Protein AF-A0A2M9BC79-F1 (afdb_monomer_lite)

Organism: NCBI:txid1048394

Sequence (81 aa):
MPPETVPPVITRRFGSEKAKPKITALYHASKGWIPPHTRSVVLAHDTAQHFRRQGFTMVRASWRLQTHEFSLSEIAPGTTL

Radius of gyration: 11.95 Å; chains: 1; bounding box: 28×33×31 Å

Structure (mmCIF, N/CA/C/O backbone):
data_AF-A0A2M9BC79-F1
#
_entry.id   AF-A0A2M9BC79-F1
#
loop_
_atom_site.group_PDB
_atom_site.id
_atom_site.type_symbol
_atom_site.label_atom_id
_atom_site.label_alt_id
_atom_site.label_comp_id
_atom_site.label_asym_id
_atom_site.label_entity_id
_atom_site.label_seq_id
_atom_site.pdbx_PDB_ins_code
_atom_site.Cartn_x
_atom_site.Cartn_y
_atom_site.Cartn_z
_atom_site.occupancy
_atom_site.B_iso_or_equiv
_atom_site.auth_seq_id
_atom_site.auth_comp_id
_atom_site.auth_asym_id
_atom_site.auth_atom_id
_atom_site.pdbx_PDB_model_num
ATOM 1 N N . MET A 1 1 ? -18.931 -10.392 -1.011 1.00 40.47 1 MET A N 1
ATOM 2 C CA . MET A 1 1 ? -17.539 -9.896 -0.977 1.00 40.47 1 MET A CA 1
ATOM 3 C C . MET A 1 1 ? -16.892 -10.486 0.265 1.00 40.47 1 MET A C 1
ATOM 5 O O . MET A 1 1 ? -17.477 -10.306 1.329 1.00 40.47 1 MET A O 1
ATOM 9 N N . PRO A 1 2 ? -15.807 -11.270 0.158 1.00 36.97 2 PRO A N 1
ATOM 10 C CA . PRO A 1 2 ? -15.097 -11.755 1.340 1.00 36.97 2 PRO A CA 1
ATOM 11 C C . PRO A 1 2 ? -14.556 -10.562 2.154 1.00 36.97 2 PRO A C 1
ATOM 13 O O . PRO A 1 2 ? -14.392 -9.474 1.598 1.00 36.97 2 PRO A O 1
ATOM 16 N N . PRO A 1 3 ? -14.350 -10.716 3.472 1.00 48.25 3 PRO A N 1
ATOM 17 C CA . PRO A 1 3 ? -13.946 -9.610 4.330 1.00 48.25 3 PRO A CA 1
ATOM 18 C C . PRO A 1 3 ? -12.564 -9.088 3.927 1.00 48.25 3 PRO A C 1
ATOM 20 O O . PRO A 1 3 ? -11.604 -9.857 3.870 1.00 48.25 3 PRO A O 1
ATOM 23 N N . GLU A 1 4 ? -12.464 -7.773 3.710 1.00 63.38 4 GLU A N 1
ATOM 24 C CA . GLU A 1 4 ? -11.206 -7.035 3.537 1.00 63.38 4 GLU A CA 1
ATOM 25 C C . GLU A 1 4 ? -10.340 -7.189 4.796 1.00 63.38 4 GLU A C 1
ATOM 27 O O . GLU A 1 4 ? -10.353 -6.361 5.709 1.00 63.38 4 GLU A O 1
ATOM 32 N N . THR A 1 5 ? -9.613 -8.296 4.889 1.00 80.56 5 THR A N 1
ATOM 33 C CA . THR A 1 5 ? -8.802 -8.595 6.065 1.00 80.56 5 THR A CA 1
ATOM 34 C C . THR A 1 5 ? -7.470 -7.877 5.909 1.00 80.56 5 THR A C 1
ATOM 36 O O . THR A 1 5 ? -6.680 -8.197 5.018 1.00 80.56 5 THR A O 1
ATOM 39 N N . VAL A 1 6 ? -7.236 -6.877 6.763 1.00 86.06 6 VAL A N 1
ATOM 40 C CA . VAL A 1 6 ? -5.947 -6.183 6.873 1.00 86.06 6 VAL A CA 1
ATOM 41 C C . VAL A 1 6 ? -4.925 -7.167 7.454 1.00 86.06 6 VAL A C 1
ATOM 43 O O . VAL A 1 6 ? -5.135 -7.670 8.559 1.00 86.06 6 VAL A O 1
ATOM 46 N N . PRO A 1 7 ? -3.823 -7.463 6.745 1.00 86.69 7 PRO A N 1
ATOM 47 C CA . PRO A 1 7 ? -2.833 -8.425 7.220 1.00 86.69 7 PRO A CA 1
ATOM 48 C C . PRO A 1 7 ? -2.188 -8.029 8.561 1.00 86.69 7 PRO A C 1
ATOM 50 O O . PRO A 1 7 ? -1.895 -6.848 8.768 1.00 86.69 7 PRO A O 1
ATOM 53 N N . PRO A 1 8 ? -1.871 -8.992 9.452 1.00 87.31 8 PRO A N 1
ATOM 54 C CA . PRO A 1 8 ? -1.295 -8.700 10.770 1.00 87.31 8 PRO A CA 1
ATOM 55 C C . PRO A 1 8 ? 0.016 -7.907 10.734 1.00 87.31 8 PRO A C 1
ATOM 57 O O . PRO A 1 8 ? 0.310 -7.137 11.644 1.00 87.31 8 PRO A O 1
ATOM 60 N N . VAL A 1 9 ? 0.822 -8.069 9.681 1.00 87.00 9 VAL A N 1
ATOM 61 C CA . VAL A 1 9 ? 2.071 -7.308 9.510 1.00 87.00 9 VAL A CA 1
ATOM 62 C C . VAL A 1 9 ? 1.816 -5.801 9.393 1.00 87.00 9 VAL A C 1
ATOM 64 O O . VAL A 1 9 ? 2.575 -4.990 9.924 1.00 87.00 9 VAL A O 1
ATOM 67 N N . ILE A 1 10 ? 0.692 -5.420 8.782 1.00 89.44 10 ILE A N 1
ATOM 68 C CA . ILE A 1 10 ? 0.278 -4.026 8.640 1.00 89.44 10 ILE A CA 1
ATOM 69 C C . ILE A 1 10 ? -0.196 -3.487 9.988 1.00 89.44 10 ILE A C 1
ATOM 71 O O . ILE A 1 10 ? 0.302 -2.457 10.437 1.00 89.44 10 ILE A O 1
ATOM 75 N N . THR A 1 11 ? -1.099 -4.187 10.680 1.00 90.69 11 THR A N 1
ATOM 76 C CA . THR A 1 11 ? -1.602 -3.729 11.987 1.00 90.69 11 THR A CA 1
ATOM 77 C C . THR A 1 11 ? -0.490 -3.616 13.030 1.00 90.69 11 THR A C 1
ATOM 79 O O . THR A 1 11 ? -0.467 -2.644 13.787 1.00 90.69 11 THR 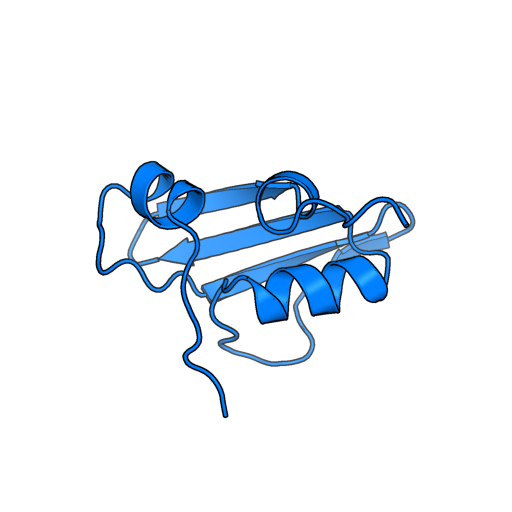A O 1
ATOM 82 N N . ARG A 1 12 ? 0.489 -4.534 13.017 1.00 90.25 12 ARG A N 1
ATOM 83 C CA . ARG A 1 12 ? 1.696 -4.466 13.858 1.00 90.25 12 ARG A CA 1
ATOM 84 C C . ARG A 1 12 ? 2.542 -3.229 13.563 1.00 90.25 12 ARG A C 1
ATOM 86 O O . ARG A 1 12 ? 2.906 -2.526 14.500 1.00 90.25 12 ARG A O 1
ATOM 93 N N . ARG A 1 13 ? 2.818 -2.917 12.289 1.00 91.88 13 ARG A N 1
ATOM 94 C CA . ARG A 1 13 ? 3.643 -1.749 11.916 1.00 91.88 13 ARG A CA 1
ATOM 95 C C . ARG A 1 13 ? 2.962 -0.413 12.244 1.00 91.88 13 ARG A C 1
ATOM 97 O O . ARG A 1 13 ? 3.643 0.546 12.586 1.00 91.88 13 ARG A O 1
ATOM 104 N N . PHE A 1 14 ? 1.631 -0.365 12.217 1.00 91.50 14 PHE A N 1
ATOM 105 C CA . PHE A 1 14 ? 0.850 0.796 12.667 1.00 91.50 14 PHE A CA 1
ATOM 106 C C . PHE A 1 14 ? 0.553 0.815 14.179 1.00 91.50 14 PHE A C 1
ATOM 108 O O . PHE A 1 14 ? -0.037 1.778 14.672 1.00 91.50 14 PHE A O 1
ATOM 115 N N . GLY A 1 15 ? 0.926 -0.233 14.922 1.00 90.31 15 GLY A N 1
ATOM 116 C CA . GLY A 1 15 ? 0.706 -0.336 16.367 1.00 90.31 15 GLY A CA 1
ATOM 117 C C . GLY A 1 15 ? -0.765 -0.455 16.783 1.00 90.31 15 GLY A C 1
ATOM 118 O O . GLY A 1 15 ? -1.117 -0.077 17.899 1.00 90.31 15 GLY A O 1
ATOM 119 N N . SER A 1 16 ? -1.655 -0.924 15.901 1.00 88.88 16 SER A N 1
ATOM 120 C CA . SER A 1 16 ? -3.075 -1.087 16.229 1.00 88.88 16 SER A CA 1
ATOM 121 C C . SER A 1 16 ? -3.751 -2.180 15.411 1.00 88.88 16 SER A C 1
ATOM 123 O O . SER A 1 16 ? -3.768 -2.132 14.184 1.00 88.88 16 SER A O 1
ATOM 125 N N . GLU A 1 17 ? -4.427 -3.103 16.093 1.00 87.44 17 GLU A N 1
ATOM 126 C CA . GLU A 1 17 ? -5.249 -4.158 15.476 1.00 87.44 17 GLU A CA 1
ATOM 127 C C . GLU A 1 17 ? -6.451 -3.613 14.692 1.00 87.44 17 GLU A C 1
ATOM 129 O O . GLU A 1 17 ? -6.960 -4.269 13.789 1.00 87.44 17 GLU A O 1
ATOM 134 N N . LYS A 1 18 ? -6.887 -2.386 15.003 1.00 88.44 18 LYS A N 1
ATOM 135 C CA . LYS A 1 18 ? -7.979 -1.692 14.304 1.00 88.44 18 LYS A CA 1
ATOM 136 C C . LYS A 1 18 ? -7.474 -0.784 13.181 1.00 88.44 18 LYS A C 1
ATOM 138 O O . LYS A 1 18 ? -8.262 -0.010 12.630 1.00 88.44 18 LYS A O 1
ATOM 143 N N . ALA A 1 19 ? -6.177 -0.819 12.868 1.00 89.50 19 ALA A N 1
ATOM 144 C CA . ALA A 1 19 ? -5.623 -0.010 11.798 1.00 89.50 19 ALA A CA 1
ATOM 145 C C . ALA A 1 19 ? -6.293 -0.372 10.467 1.00 89.50 19 ALA A C 1
ATOM 147 O O . ALA A 1 19 ? -6.334 -1.533 10.065 1.00 89.50 19 ALA A O 1
ATOM 148 N N . LYS A 1 20 ? -6.781 0.653 9.763 1.00 93.25 20 LYS A N 1
ATOM 149 C CA . LYS A 1 20 ? -7.278 0.551 8.383 1.00 93.25 20 LYS A CA 1
ATOM 150 C C . LYS A 1 20 ? -6.519 1.547 7.509 1.00 93.25 20 LYS A C 1
ATOM 152 O O . LYS A 1 20 ? -7.062 2.609 7.186 1.00 93.25 20 LYS A O 1
ATOM 157 N N . PRO A 1 21 ? -5.236 1.283 7.211 1.00 93.94 21 PRO A N 1
ATOM 158 C CA . PRO A 1 21 ? -4.409 2.220 6.471 1.00 93.94 21 PRO A CA 1
ATOM 159 C C . PRO A 1 21 ? -4.887 2.343 5.037 1.00 93.94 21 PRO A C 1
ATOM 161 O O . PRO A 1 21 ? -5.223 1.346 4.403 1.00 93.94 21 PRO A O 1
ATOM 164 N N . LYS A 1 22 ? -4.906 3.568 4.525 1.00 95.38 22 LYS A N 1
ATOM 165 C CA . LYS A 1 22 ? -5.270 3.852 3.140 1.00 95.38 22 LYS A CA 1
ATOM 166 C C . LYS A 1 22 ? -4.017 3.927 2.290 1.00 95.38 22 LYS A C 1
ATOM 168 O O . LYS A 1 22 ? -3.047 4.563 2.691 1.00 95.38 22 LYS A O 1
ATOM 173 N N . ILE A 1 23 ? -4.058 3.321 1.116 1.00 95.50 23 ILE A N 1
ATOM 174 C CA . ILE A 1 23 ? -3.000 3.410 0.118 1.00 95.50 23 ILE A CA 1
ATOM 175 C C . ILE A 1 23 ? -2.953 4.841 -0.417 1.00 95.50 23 ILE A C 1
ATOM 177 O O . ILE A 1 23 ? -3.967 5.382 -0.862 1.00 95.50 23 ILE A O 1
ATOM 181 N N . THR A 1 24 ? -1.774 5.452 -0.357 1.00 95.81 24 THR A N 1
ATOM 182 C CA . THR A 1 24 ? -1.520 6.827 -0.806 1.00 95.81 24 THR A CA 1
ATOM 183 C C . THR A 1 24 ? -0.600 6.881 -2.022 1.00 95.81 24 THR A C 1
ATOM 185 O O . THR A 1 24 ? -0.726 7.806 -2.820 1.00 95.81 24 THR A O 1
ATOM 188 N N . ALA A 1 25 ? 0.266 5.880 -2.216 1.00 96.44 25 ALA A N 1
ATOM 189 C CA . ALA A 1 25 ? 1.078 5.731 -3.423 1.00 96.44 25 ALA A CA 1
ATOM 190 C C . ALA A 1 25 ? 1.427 4.260 -3.700 1.00 96.44 25 ALA A C 1
ATOM 192 O O . ALA A 1 25 ? 1.497 3.438 -2.786 1.00 96.44 25 ALA A O 1
ATOM 193 N N . LEU A 1 26 ? 1.676 3.946 -4.966 1.00 96.62 26 LEU A N 1
ATOM 194 C CA . LEU A 1 26 ? 2.107 2.642 -5.464 1.00 96.62 26 LEU A CA 1
ATOM 195 C C . LEU A 1 26 ? 3.441 2.809 -6.184 1.00 96.62 26 LEU A C 1
ATOM 197 O O . LEU A 1 26 ? 3.610 3.761 -6.941 1.00 96.62 26 LEU A O 1
ATOM 201 N N . TYR A 1 27 ? 4.379 1.895 -5.969 1.00 97.06 27 TYR A N 1
ATOM 202 C CA . TYR A 1 27 ? 5.676 1.935 -6.634 1.00 97.06 27 TYR A CA 1
ATOM 203 C C . TYR A 1 27 ? 5.730 0.942 -7.790 1.00 97.06 27 TYR A C 1
ATOM 205 O O . TYR A 1 27 ? 5.489 -0.256 -7.607 1.00 97.06 27 TYR A O 1
ATOM 213 N N . HIS A 1 28 ? 6.097 1.443 -8.966 1.00 94.38 28 HIS A N 1
ATOM 214 C CA . HIS A 1 28 ? 6.389 0.647 -10.151 1.00 94.38 28 HIS A CA 1
ATOM 215 C C . HIS A 1 28 ? 7.853 0.839 -10.554 1.00 94.38 28 HIS A C 1
ATOM 217 O O . HIS A 1 28 ? 8.306 1.976 -10.679 1.00 94.38 28 HIS A O 1
ATOM 223 N N . ALA A 1 29 ? 8.579 -0.247 -10.833 1.00 90.12 29 ALA A N 1
ATOM 224 C CA . ALA A 1 29 ? 10.021 -0.190 -11.108 1.00 90.12 29 ALA A CA 1
ATOM 225 C C . ALA A 1 29 ? 10.394 0.765 -12.259 1.00 90.12 29 ALA A C 1
ATOM 227 O O . ALA A 1 29 ? 11.409 1.447 -12.186 1.00 90.12 29 ALA A O 1
ATOM 228 N N . SER A 1 30 ? 9.554 0.866 -13.296 1.00 92.19 30 SER A N 1
ATOM 229 C CA . SER A 1 30 ? 9.814 1.763 -14.434 1.00 92.19 30 SER A CA 1
ATOM 230 C C . SER A 1 30 ? 9.258 3.187 -14.302 1.00 92.19 30 SER A C 1
ATOM 232 O O . SER A 1 30 ? 9.581 4.026 -15.135 1.00 92.19 30 SER A O 1
ATOM 234 N N . LYS A 1 31 ? 8.399 3.474 -13.311 1.00 92.50 31 LYS A N 1
ATOM 235 C CA . LYS A 1 31 ? 7.711 4.781 -13.186 1.00 92.50 31 LYS A CA 1
ATOM 236 C C . LYS A 1 31 ? 7.928 5.472 -11.839 1.00 92.50 31 LYS A C 1
ATOM 238 O O . LYS A 1 31 ? 7.553 6.629 -11.686 1.00 92.50 31 LYS A O 1
ATOM 243 N N . GLY A 1 32 ? 8.512 4.781 -10.863 1.00 95.00 32 GLY A N 1
ATOM 244 C CA . GLY A 1 32 ? 8.609 5.260 -9.492 1.00 95.00 32 GLY A CA 1
ATOM 245 C C . GLY A 1 32 ? 7.256 5.241 -8.776 1.00 95.00 32 GLY A C 1
ATOM 246 O O . GLY A 1 32 ? 6.409 4.381 -9.032 1.00 95.00 32 GLY A O 1
ATOM 247 N N . TRP A 1 33 ? 7.069 6.183 -7.852 1.00 96.19 33 TRP A N 1
ATOM 248 C CA . TRP A 1 33 ? 5.840 6.327 -7.074 1.00 96.19 33 TRP A CA 1
ATOM 249 C C . TRP A 1 33 ? 4.742 7.013 -7.887 1.00 96.19 33 TRP A C 1
ATOM 251 O O . TRP A 1 33 ? 4.909 8.145 -8.333 1.00 96.19 33 TRP A O 1
ATOM 261 N N . ILE A 1 34 ? 3.594 6.354 -8.017 1.00 95.31 34 ILE A N 1
ATOM 262 C CA . ILE A 1 34 ? 2.398 6.893 -8.665 1.00 95.31 34 ILE A CA 1
ATOM 263 C C . ILE A 1 34 ? 1.198 6.858 -7.707 1.00 95.31 34 ILE A C 1
ATOM 265 O O . ILE A 1 34 ? 1.129 5.986 -6.835 1.00 95.31 34 ILE A O 1
ATOM 269 N N . PRO A 1 35 ? 0.236 7.787 -7.828 1.00 92.25 35 PRO A N 1
ATOM 270 C CA . PRO A 1 35 ? -0.978 7.741 -7.023 1.00 92.25 35 PRO A CA 1
ATOM 271 C C . PRO A 1 35 ? -1.852 6.537 -7.419 1.00 92.25 35 PRO A C 1
ATOM 273 O O . PRO A 1 35 ? -1.889 6.162 -8.594 1.00 92.25 35 PRO A O 1
ATOM 276 N N . PRO A 1 36 ? -2.596 5.933 -6.475 1.00 89.12 36 PRO A N 1
ATOM 277 C CA . PRO A 1 36 ? -3.578 4.915 -6.817 1.00 89.12 36 PRO A CA 1
ATOM 278 C C . PRO A 1 36 ? -4.714 5.530 -7.644 1.00 89.12 36 PRO A C 1
ATOM 280 O O . PRO A 1 36 ? -5.190 6.629 -7.357 1.00 89.12 36 PRO A O 1
ATOM 283 N N . HIS A 1 37 ? -5.191 4.791 -8.648 1.00 84.31 37 HIS A N 1
ATOM 284 C CA . HIS A 1 37 ? -6.297 5.229 -9.510 1.00 84.31 37 HIS A CA 1
ATOM 285 C C . HIS A 1 37 ? -7.604 5.417 -8.725 1.00 84.31 37 HIS A C 1
ATOM 287 O O . HIS A 1 37 ? -8.400 6.302 -9.026 1.00 84.31 37 HIS A O 1
ATOM 293 N N . THR A 1 38 ? -7.815 4.590 -7.697 1.00 82.81 38 THR A N 1
ATOM 294 C CA . THR A 1 38 ? -8.970 4.687 -6.802 1.00 82.81 38 THR A CA 1
ATOM 295 C C . THR A 1 38 ? -8.562 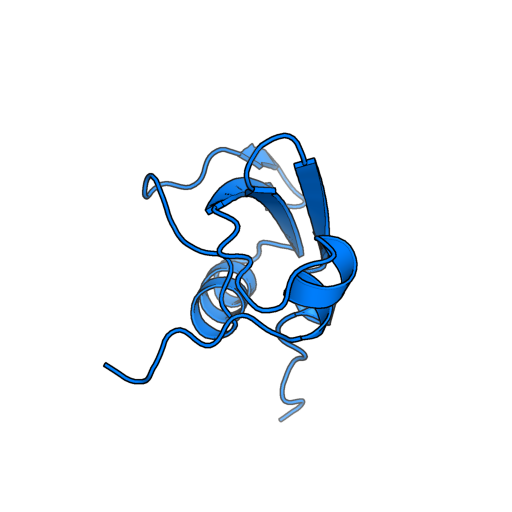5.406 -5.522 1.00 82.81 38 THR A C 1
ATOM 297 O O . THR A 1 38 ? -7.594 5.027 -4.860 1.00 82.81 38 THR A O 1
ATOM 300 N N . ARG A 1 39 ? -9.312 6.444 -5.146 1.00 78.50 39 ARG A N 1
ATOM 301 C CA . ARG A 1 39 ? -9.102 7.146 -3.875 1.00 78.50 39 ARG A CA 1
ATOM 302 C C . ARG A 1 39 ? -9.601 6.282 -2.712 1.00 78.50 39 ARG A C 1
ATOM 304 O O . ARG A 1 39 ? -10.638 5.643 -2.814 1.00 78.50 39 ARG A O 1
ATOM 311 N N . SER A 1 40 ? -8.905 6.337 -1.574 1.00 83.62 40 SER A N 1
ATOM 312 C CA . SER A 1 40 ? -9.290 5.663 -0.317 1.00 83.62 40 SER A CA 1
ATOM 313 C C . SER A 1 40 ? -9.305 4.125 -0.329 1.00 83.62 40 SER A C 1
ATOM 315 O O . SER A 1 40 ? -10.048 3.530 0.447 1.00 83.62 40 SER A O 1
ATOM 317 N N . VAL A 1 41 ? -8.458 3.473 -1.128 1.00 91.38 41 VAL A N 1
ATOM 318 C CA . VAL A 1 41 ? -8.287 2.010 -1.058 1.00 91.38 41 VAL A CA 1
ATOM 319 C C . VAL A 1 41 ? -7.608 1.630 0.259 1.00 91.38 41 VAL A C 1
ATOM 321 O O . VAL A 1 41 ? -6.537 2.151 0.570 1.00 91.38 41 VAL A O 1
ATOM 324 N N . VAL A 1 42 ? -8.220 0.741 1.043 1.00 93.69 42 VAL A N 1
ATOM 325 C CA . VAL A 1 42 ? -7.610 0.194 2.265 1.00 93.69 42 VAL A CA 1
ATOM 326 C C . VAL A 1 42 ? -6.533 -0.813 1.879 1.00 93.69 42 VAL A C 1
ATOM 328 O O . VAL A 1 42 ? -6.735 -1.618 0.977 1.00 93.69 42 VAL A O 1
ATOM 331 N N . LEU A 1 43 ? -5.393 -0.789 2.568 1.00 92.81 43 LEU A N 1
ATOM 332 C CA . LEU A 1 43 ? -4.343 -1.781 2.385 1.00 92.81 43 LEU A CA 1
ATOM 333 C C . LEU A 1 43 ? -4.750 -3.113 3.042 1.00 92.81 43 LEU A C 1
ATOM 335 O O . LEU A 1 43 ? -4.465 -3.363 4.212 1.00 92.81 43 LEU A O 1
ATOM 339 N N . ALA A 1 44 ? -5.430 -3.954 2.268 1.00 91.38 44 ALA A N 1
ATOM 340 C CA . ALA A 1 44 ? -5.839 -5.314 2.616 1.00 91.38 44 ALA A CA 1
ATOM 341 C C . ALA A 1 44 ? -5.130 -6.357 1.733 1.00 91.38 44 ALA A C 1
ATOM 343 O O . ALA A 1 44 ? -4.556 -6.013 0.693 1.00 91.38 44 ALA A O 1
ATOM 344 N N . HIS A 1 45 ? -5.195 -7.638 2.113 1.00 89.44 45 HIS A N 1
ATOM 345 C CA . HIS A 1 45 ? -4.529 -8.720 1.373 1.00 89.44 45 HIS A CA 1
ATOM 346 C C . HIS A 1 45 ? -4.918 -8.747 -0.117 1.00 89.44 45 HIS A C 1
ATOM 348 O O . HIS A 1 45 ? -4.044 -8.722 -0.983 1.00 89.44 45 HIS A O 1
ATOM 354 N N . ASP A 1 46 ? -6.216 -8.689 -0.420 1.00 89.19 46 ASP A N 1
ATOM 355 C CA . ASP A 1 46 ? -6.729 -8.752 -1.795 1.00 89.19 46 ASP A CA 1
ATOM 356 C C . ASP A 1 46 ? -6.291 -7.552 -2.639 1.00 89.19 46 ASP A C 1
ATOM 358 O O . ASP A 1 46 ? -5.924 -7.699 -3.807 1.00 89.19 46 ASP A O 1
ATOM 362 N N . THR A 1 47 ? -6.267 -6.356 -2.043 1.00 91.56 47 THR A N 1
ATOM 363 C CA . THR A 1 47 ? -5.770 -5.152 -2.724 1.00 91.56 47 THR A CA 1
ATOM 364 C C . THR A 1 47 ? -4.271 -5.241 -2.992 1.00 91.56 47 THR A C 1
ATOM 366 O O . THR A 1 47 ? -3.826 -4.898 -4.085 1.00 91.56 47 THR A O 1
ATOM 369 N N . ALA A 1 48 ? -3.486 -5.773 -2.049 1.00 91.75 48 ALA A N 1
ATOM 370 C CA . ALA A 1 48 ? -2.057 -5.981 -2.241 1.00 91.75 48 ALA A CA 1
ATOM 371 C C . ALA A 1 48 ? -1.785 -7.016 -3.345 1.00 91.75 48 ALA A C 1
ATOM 373 O O . ALA A 1 48 ? -0.954 -6.773 -4.220 1.00 91.75 48 ALA A O 1
ATOM 374 N N . GLN A 1 49 ? -2.537 -8.123 -3.372 1.00 91.69 49 GLN A N 1
ATOM 375 C CA . GLN A 1 49 ? -2.491 -9.091 -4.470 1.00 91.69 49 GLN A CA 1
ATOM 376 C C . GLN A 1 49 ? -2.864 -8.456 -5.813 1.00 91.69 49 GLN A C 1
ATOM 378 O O . GLN A 1 49 ? -2.199 -8.699 -6.819 1.00 91.69 49 GLN A O 1
ATOM 383 N N . HIS A 1 50 ? -3.923 -7.643 -5.848 1.00 91.44 50 HIS A N 1
ATOM 384 C CA . HIS A 1 50 ? -4.360 -6.952 -7.056 1.00 91.44 50 HIS A CA 1
ATOM 385 C C . HIS A 1 50 ? -3.258 -6.046 -7.620 1.00 91.44 50 HIS A C 1
ATOM 387 O O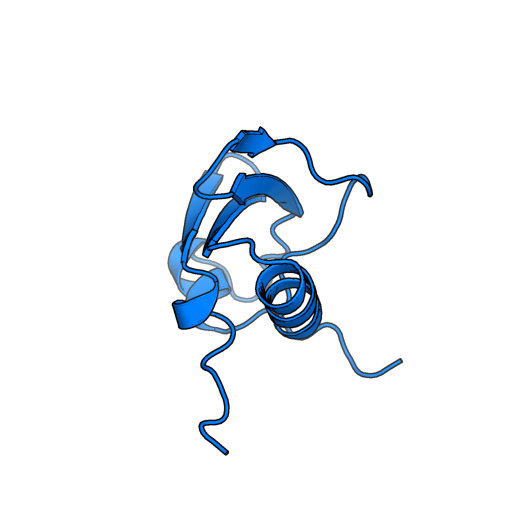 . HIS A 1 50 ? -2.902 -6.195 -8.787 1.00 91.44 50 HIS A O 1
ATOM 393 N N . PHE A 1 51 ? -2.660 -5.183 -6.793 1.00 92.00 51 PHE A N 1
ATOM 394 C CA . PHE A 1 51 ? -1.572 -4.308 -7.237 1.00 92.00 51 PHE A CA 1
ATOM 395 C C . PHE A 1 51 ? -0.317 -5.086 -7.624 1.00 92.00 51 PHE A C 1
ATOM 397 O O . PHE A 1 51 ? 0.334 -4.763 -8.617 1.00 92.00 51 PHE A O 1
ATOM 404 N N . ARG A 1 52 ? -0.003 -6.169 -6.916 1.00 92.00 52 ARG A N 1
ATOM 405 C CA . ARG A 1 52 ? 1.122 -7.021 -7.298 1.00 92.00 52 ARG A CA 1
ATOM 406 C C . ARG A 1 52 ? 0.923 -7.655 -8.677 1.00 92.00 52 ARG A C 1
ATOM 408 O O . ARG A 1 52 ? 1.850 -7.649 -9.480 1.00 92.00 52 ARG A O 1
ATOM 415 N N . ARG A 1 53 ? -0.284 -8.145 -8.990 1.00 91.50 53 ARG A N 1
ATOM 416 C CA . ARG A 1 53 ? -0.624 -8.671 -10.330 1.00 91.50 53 ARG A CA 1
ATOM 417 C C . ARG A 1 53 ? -0.531 -7.612 -11.431 1.00 91.50 53 ARG A C 1
ATOM 419 O O . ARG A 1 53 ? -0.325 -7.963 -12.584 1.00 91.50 53 ARG A O 1
ATOM 426 N N . GLN A 1 54 ? -0.653 -6.334 -11.081 1.00 91.25 54 GLN A N 1
ATOM 427 C CA . GLN A 1 54 ? -0.461 -5.206 -11.998 1.00 91.25 54 GLN A CA 1
ATOM 428 C C . GLN A 1 54 ? 1.011 -4.787 -12.159 1.00 91.25 54 GLN A C 1
ATOM 430 O O . GLN A 1 54 ? 1.291 -3.838 -12.887 1.00 91.25 54 GLN A O 1
ATOM 435 N N . GLY A 1 55 ? 1.952 -5.473 -11.501 1.00 92.62 55 GLY A N 1
ATOM 436 C CA . GLY A 1 55 ? 3.387 -5.202 -11.612 1.00 92.62 55 GLY A CA 1
ATOM 437 C C . GLY A 1 55 ? 3.927 -4.173 -10.615 1.00 92.62 55 GLY A C 1
ATOM 438 O O . GLY A 1 55 ? 5.095 -3.794 -10.701 1.00 92.62 55 GLY A O 1
ATOM 439 N N . PHE A 1 56 ? 3.122 -3.721 -9.650 1.00 95.44 56 PHE A N 1
ATOM 440 C CA . PHE A 1 56 ? 3.631 -2.909 -8.544 1.00 95.44 56 PHE A CA 1
ATOM 441 C C . PHE A 1 56 ? 4.438 -3.774 -7.573 1.00 95.44 56 PHE A C 1
ATOM 443 O O . PHE A 1 56 ? 4.123 -4.946 -7.352 1.00 95.44 56 PHE A O 1
ATOM 450 N N . THR A 1 57 ? 5.460 -3.188 -6.949 1.00 95.12 57 THR A N 1
ATOM 451 C CA . THR A 1 57 ? 6.337 -3.906 -6.006 1.00 95.12 57 THR A CA 1
ATOM 452 C C . THR A 1 57 ? 6.249 -3.372 -4.583 1.00 95.12 57 THR A C 1
ATOM 454 O O . THR A 1 57 ? 6.394 -4.147 -3.637 1.00 95.12 57 THR A O 1
ATOM 457 N N . MET A 1 58 ? 5.955 -2.081 -4.410 1.00 96.69 58 MET A N 1
ATOM 458 C CA . MET A 1 58 ? 5.765 -1.469 -3.095 1.00 96.69 58 MET A CA 1
ATOM 459 C C . MET A 1 58 ? 4.495 -0.632 -3.036 1.00 96.69 58 MET A C 1
ATOM 461 O O . MET A 1 58 ? 3.953 -0.186 -4.050 1.00 96.69 58 MET A O 1
ATOM 465 N N . VAL A 1 59 ? 4.042 -0.394 -1.813 1.00 96.31 59 VAL A N 1
ATOM 466 C CA . VAL A 1 59 ? 2.894 0.448 -1.511 1.00 96.31 59 VAL A CA 1
ATOM 467 C C . VAL A 1 59 ? 3.205 1.338 -0.320 1.00 96.31 59 VAL A C 1
ATOM 469 O O . VAL A 1 59 ? 3.771 0.889 0.675 1.00 96.31 59 VAL A O 1
ATOM 472 N N . ARG A 1 60 ? 2.816 2.606 -0.417 1.00 97.19 60 ARG A N 1
ATOM 473 C CA . ARG A 1 60 ? 2.812 3.548 0.695 1.00 97.19 60 ARG A CA 1
ATOM 474 C C . ARG A 1 60 ? 1.391 3.648 1.219 1.00 97.19 60 ARG A C 1
ATOM 476 O O . ARG A 1 60 ? 0.459 3.882 0.446 1.00 97.19 60 ARG A O 1
ATOM 483 N N . ALA A 1 61 ? 1.227 3.467 2.521 1.00 96.00 61 ALA A N 1
ATOM 484 C CA . ALA A 1 61 ? -0.061 3.563 3.180 1.00 96.00 61 ALA A CA 1
ATOM 485 C C . ALA A 1 61 ? 0.006 4.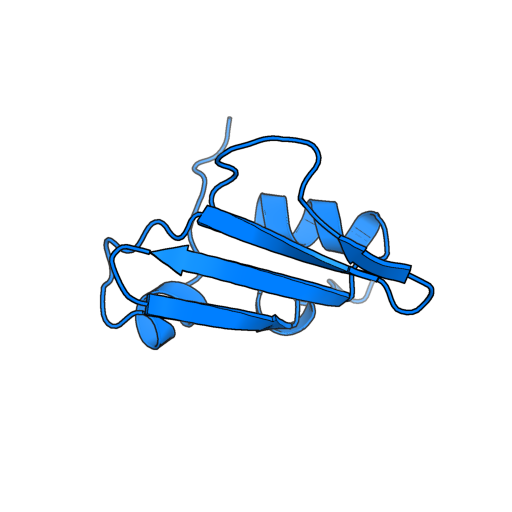486 4.392 1.00 96.00 61 ALA A C 1
ATOM 487 O O . ALA A 1 61 ? 1.019 4.552 5.087 1.00 96.00 61 ALA A O 1
ATOM 488 N N . SER A 1 62 ? -1.100 5.171 4.657 1.00 95.62 62 SER A N 1
ATOM 489 C CA . SER A 1 62 ? -1.216 6.136 5.743 1.00 95.62 62 SER A CA 1
ATOM 490 C C . SER A 1 62 ? -2.432 5.838 6.613 1.00 95.62 62 SER A C 1
ATOM 492 O O . SER A 1 62 ? -3.515 5.508 6.123 1.00 95.62 62 SER A O 1
ATOM 494 N N . TRP A 1 63 ? -2.260 5.980 7.924 1.00 95.25 63 TRP A N 1
ATOM 495 C CA . TRP A 1 63 ? -3.331 5.881 8.909 1.00 95.25 63 TRP A CA 1
ATOM 496 C C . TRP A 1 63 ? -3.077 6.875 10.040 1.00 95.25 63 TRP A C 1
ATOM 498 O O . TRP A 1 63 ? -2.021 6.849 10.674 1.00 95.25 63 TRP A O 1
ATOM 508 N N . ARG A 1 64 ? -4.056 7.751 10.304 1.00 92.31 64 ARG A N 1
ATOM 509 C CA . ARG A 1 64 ? -3.914 8.884 11.234 1.00 92.31 64 ARG A CA 1
ATOM 510 C C . ARG A 1 64 ? -2.697 9.744 10.857 1.00 92.31 64 ARG A C 1
ATOM 512 O O . ARG A 1 64 ? -2.703 10.336 9.787 1.00 92.31 64 ARG A O 1
ATOM 519 N N . LEU A 1 65 ? -1.678 9.793 11.715 1.00 92.44 65 LEU A N 1
ATOM 520 C CA . LEU A 1 65 ? -0.455 10.5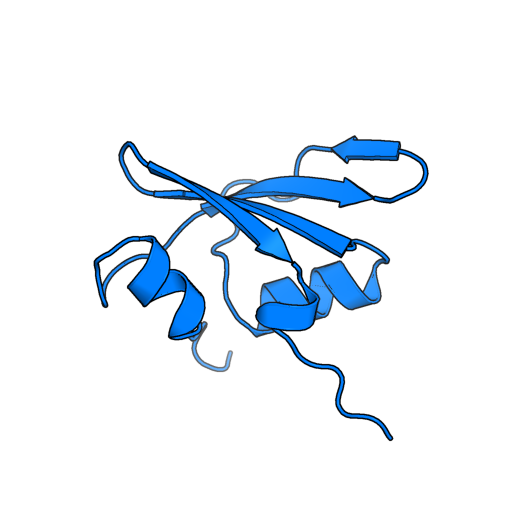83 11.533 1.00 92.44 65 LEU A CA 1
ATOM 521 C C . LEU A 1 65 ? 0.744 9.735 11.080 1.00 92.44 65 LEU A C 1
ATOM 523 O O . LEU A 1 65 ? 1.851 10.249 10.969 1.00 92.44 65 LEU A O 1
ATOM 527 N N . GLN A 1 66 ? 0.546 8.437 10.844 1.00 94.88 66 GLN A N 1
ATOM 528 C CA . GLN A 1 66 ? 1.614 7.527 10.445 1.00 94.88 66 GLN A CA 1
ATOM 529 C C . GLN A 1 66 ? 1.527 7.219 8.956 1.00 94.88 66 GLN A C 1
ATOM 531 O O . GLN A 1 66 ? 0.438 7.015 8.413 1.00 94.88 66 GLN A O 1
ATOM 536 N N . THR A 1 67 ? 2.690 7.137 8.318 1.00 96.25 67 THR A N 1
ATOM 537 C CA . THR A 1 67 ? 2.840 6.668 6.943 1.00 96.25 67 THR A CA 1
ATOM 538 C C . THR A 1 67 ? 3.942 5.628 6.911 1.00 96.25 67 THR A C 1
ATOM 540 O O . THR A 1 67 ? 5.032 5.876 7.414 1.00 96.25 67 THR A O 1
ATOM 543 N N . HIS A 1 68 ? 3.642 4.478 6.319 1.00 96.31 68 HIS A N 1
ATOM 544 C CA . HIS A 1 68 ? 4.563 3.356 6.202 1.00 96.31 68 HIS A CA 1
ATOM 545 C C . HIS A 1 68 ? 4.596 2.858 4.767 1.00 96.31 68 HIS A C 1
ATOM 547 O O . HIS A 1 68 ? 3.595 2.908 4.047 1.00 96.31 68 HIS A O 1
ATOM 553 N N . GLU A 1 69 ? 5.753 2.351 4.371 1.00 96.62 69 GLU A N 1
ATOM 554 C CA . GLU A 1 69 ? 5.943 1.667 3.101 1.00 96.62 69 GLU A CA 1
ATOM 555 C C . GLU A 1 69 ? 6.035 0.164 3.340 1.00 96.62 69 GLU A C 1
ATOM 557 O O . GLU A 1 69 ? 6.557 -0.299 4.358 1.00 96.62 69 GLU A O 1
ATOM 562 N N . PHE A 1 70 ? 5.495 -0.599 2.400 1.00 95.00 70 PHE A N 1
ATOM 563 C CA . PHE A 1 70 ? 5.472 -2.049 2.461 1.00 95.00 70 PHE A CA 1
ATOM 564 C C . PHE A 1 70 ? 5.851 -2.634 1.112 1.00 95.00 70 PHE A C 1
ATOM 566 O O . PHE A 1 70 ? 5.431 -2.134 0.064 1.00 95.00 70 PHE A O 1
ATOM 573 N N . SER A 1 71 ? 6.588 -3.741 1.148 1.00 94.38 71 SER A N 1
ATOM 574 C CA . SER A 1 71 ? 6.727 -4.603 -0.019 1.00 94.38 71 SER A CA 1
ATOM 575 C C . SER A 1 71 ? 5.415 -5.351 -0.242 1.00 94.38 71 SER A C 1
ATOM 577 O O . SER A 1 71 ? 4.863 -5.949 0.682 1.00 94.38 71 SER A O 1
ATOM 579 N N . LEU A 1 72 ? 4.906 -5.363 -1.473 1.00 92.44 72 LEU A N 1
ATOM 580 C CA . LEU A 1 72 ? 3.694 -6.121 -1.790 1.00 92.44 72 LEU A CA 1
ATOM 581 C C . LEU A 1 72 ? 3.906 -7.634 -1.628 1.00 92.44 72 LEU A C 1
ATOM 583 O O . LEU A 1 72 ? 2.959 -8.347 -1.305 1.00 92.44 72 LEU A O 1
ATOM 587 N N . SER A 1 73 ? 5.145 -8.114 -1.762 1.00 89.62 73 SER A N 1
ATOM 588 C CA . SER A 1 73 ? 5.506 -9.516 -1.515 1.00 89.62 73 SER A CA 1
ATOM 589 C C . SER A 1 73 ? 5.483 -9.899 -0.029 1.00 89.62 73 SER A C 1
ATOM 591 O O . SER A 1 73 ? 5.262 -11.064 0.281 1.00 89.62 73 SER A O 1
ATOM 593 N N . GLU A 1 74 ? 5.684 -8.942 0.886 1.00 89.38 74 GLU A N 1
ATOM 594 C CA . GLU A 1 74 ? 5.570 -9.152 2.343 1.00 89.38 74 GLU A CA 1
ATOM 595 C C . GLU A 1 74 ? 4.102 -9.328 2.764 1.00 89.38 74 GLU A C 1
ATOM 597 O O . GLU A 1 74 ? 3.784 -10.108 3.658 1.00 89.38 74 GLU A O 1
ATOM 602 N N . ILE A 1 75 ? 3.197 -8.600 2.104 1.00 87.81 75 ILE A N 1
ATOM 603 C CA . ILE A 1 75 ? 1.766 -8.553 2.440 1.00 87.81 75 ILE A CA 1
ATOM 604 C C . ILE A 1 75 ? 0.991 -9.689 1.765 1.00 87.81 75 ILE A C 1
ATOM 606 O O . ILE A 1 75 ? 0.075 -10.280 2.345 1.00 87.81 75 ILE A O 1
ATOM 610 N N . ALA A 1 76 ? 1.338 -9.958 0.513 1.00 83.19 76 ALA A N 1
ATOM 611 C CA . ALA A 1 76 ? 0.727 -10.962 -0.329 1.00 83.19 76 ALA A CA 1
ATOM 612 C C . ALA A 1 76 ? 1.842 -11.842 -0.904 1.00 83.19 76 ALA A C 1
ATOM 614 O O . ALA A 1 76 ? 2.259 -11.607 -2.044 1.00 83.19 76 ALA A O 1
ATOM 615 N N . PRO A 1 77 ? 2.361 -12.822 -0.135 1.00 75.00 77 PRO A N 1
ATOM 616 C CA . PRO A 1 77 ? 3.349 -13.764 -0.644 1.00 75.00 77 PRO A CA 1
ATOM 617 C C . PRO A 1 77 ? 2.764 -14.497 -1.850 1.00 75.00 77 PRO A C 1
ATOM 619 O O . PRO A 1 77 ? 1.567 -14.765 -1.922 1.00 75.00 77 PRO A O 1
ATOM 622 N N . GLY A 1 78 ? 3.593 -14.742 -2.864 1.00 64.25 78 GLY A N 1
ATOM 623 C CA . GLY A 1 78 ? 3.127 -15.469 -4.041 1.00 64.25 78 GLY A CA 1
ATOM 624 C C . GLY A 1 78 ? 2.869 -16.887 -3.610 1.00 64.25 78 GLY A C 1
ATOM 625 O O . GLY A 1 78 ? 3.769 -17.497 -3.044 1.00 64.25 78 GLY A O 1
ATOM 626 N N . THR A 1 79 ? 1.679 -17.410 -3.877 1.00 54.69 79 THR A N 1
ATOM 627 C CA . THR A 1 79 ? 1.554 -18.853 -4.018 1.00 54.69 79 THR A CA 1
ATOM 628 C C . THR A 1 79 ? 2.455 -19.211 -5.192 1.00 54.69 79 THR A C 1
ATOM 630 O O . THR A 1 79 ? 2.124 -18.922 -6.339 1.00 54.69 79 THR A O 1
ATOM 633 N N . THR A 1 80 ? 3.656 -19.698 -4.891 1.00 46.28 80 THR A N 1
ATOM 634 C CA . THR A 1 80 ? 4.473 -20.428 -5.851 1.00 46.28 80 THR A CA 1
ATOM 635 C C . THR A 1 80 ? 3.592 -21.582 -6.317 1.00 46.28 80 THR A C 1
ATOM 637 O O . THR A 1 80 ? 3.279 -22.461 -5.515 1.00 46.28 80 THR A O 1
ATOM 640 N N . LEU A 1 81 ? 3.065 -21.479 -7.538 1.00 40.03 81 LEU A N 1
ATOM 641 C CA . LEU A 1 81 ? 2.476 -22.615 -8.240 1.00 40.03 81 LEU A CA 1
ATOM 642 C C . LEU A 1 81 ? 3.610 -23.510 -8.737 1.00 40.03 81 LEU A C 1
ATOM 644 O O . LEU A 1 81 ? 4.644 -22.938 -9.157 1.00 40.03 81 LEU A O 1
#

Foldseek 3Di:
DPDQAADPVVCVVVVHPPFFWFWQWFQAPVPGTDGDPDGRHTRGQVVLVVVVVVRTQKTWTDTDHDIDMDGSCVSHPDPPD

Secondary structu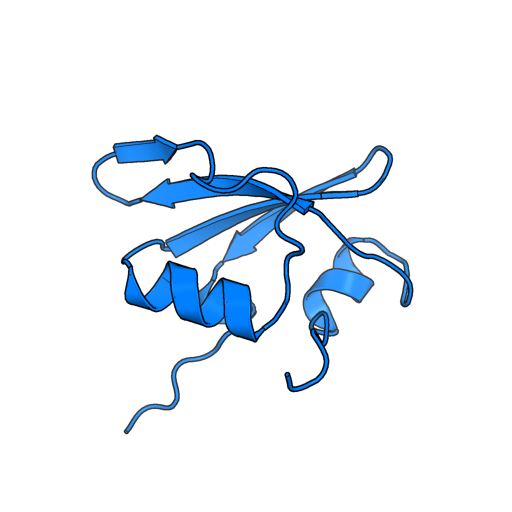re (DSSP, 8-state):
-------HHHHHHTT-TT--PEEEEEEETTTEEE--SSTT-B--HHHHHHHHHTT--EEEEEETTEEEEEEHHHHS-----

pLDDT: mean 87.25, std 13.63, range [36.97, 97.19]